Protein AF-A0A1H1EYT7-F1 (afdb_monomer_lite)

Sequence (131 aa):
MCEHLDSWAKIVPAGQSSTVKLIRGGMWMVNHYKTCEHSDGDKAAGVFCEWLMENTSTEFMESNINRSITCLQGQRIAGPSGNTGIESWSGKATFYSPQLATADVQIDLEYSLDNSKESGEDFLQFTVRAL

Structure (mmCIF, N/CA/C/O backbone):
data_AF-A0A1H1EYT7-F1
#
_entry.id   AF-A0A1H1EYT7-F1
#
loop_
_atom_site.group_PDB
_atom_site.id
_atom_site.type_symbol
_atom_site.label_atom_id
_atom_sit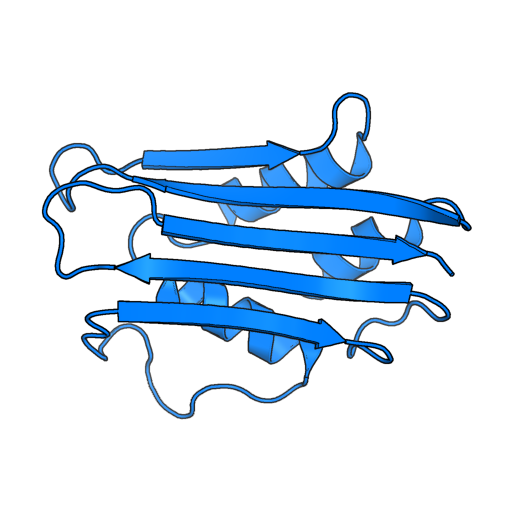e.label_alt_id
_atom_site.label_comp_id
_atom_site.label_asym_id
_atom_site.label_entity_id
_atom_site.label_seq_id
_atom_site.pdbx_PDB_ins_code
_atom_site.Cartn_x
_atom_site.Cartn_y
_atom_site.Cartn_z
_atom_site.occupancy
_atom_site.B_iso_or_equiv
_atom_site.auth_seq_id
_atom_site.auth_comp_id
_atom_site.auth_asym_id
_atom_site.auth_atom_id
_atom_site.pdbx_PDB_model_num
ATOM 1 N N . MET A 1 1 ? 0.608 -10.181 3.109 1.00 89.38 1 MET A N 1
ATOM 2 C CA . MET A 1 1 ? -0.157 -8.946 2.836 1.00 89.38 1 MET A CA 1
ATOM 3 C C . MET A 1 1 ? -1.372 -8.916 3.740 1.00 89.38 1 MET A C 1
ATOM 5 O O . MET A 1 1 ? -1.318 -8.186 4.710 1.00 89.38 1 MET A O 1
ATOM 9 N N . CYS A 1 2 ? -2.392 -9.753 3.515 1.00 89.81 2 CYS A N 1
ATOM 10 C CA . CYS A 1 2 ? -3.629 -9.691 4.306 1.00 89.81 2 CYS A CA 1
ATOM 11 C C . CYS A 1 2 ? -3.466 -9.885 5.790 1.00 89.81 2 CYS A C 1
ATOM 13 O O . CYS A 1 2 ? -3.953 -9.061 6.539 1.00 89.81 2 CYS A O 1
ATOM 15 N N . GLU A 1 3 ? -2.748 -10.916 6.211 1.00 90.50 3 GLU A N 1
ATOM 16 C CA . GLU A 1 3 ? -2.536 -11.162 7.634 1.00 90.50 3 GLU A CA 1
ATOM 17 C C . GLU A 1 3 ? -1.855 -9.978 8.338 1.00 90.50 3 GLU A C 1
ATOM 19 O O . GLU A 1 3 ? -2.250 -9.596 9.434 1.00 90.50 3 GLU A O 1
ATOM 24 N N . HIS A 1 4 ? -0.879 -9.342 7.685 1.00 94.00 4 HIS A N 1
ATOM 25 C CA . HIS A 1 4 ? -0.158 -8.205 8.257 1.00 94.00 4 HIS A CA 1
ATOM 26 C C . HIS A 1 4 ? -0.964 -6.904 8.198 1.00 94.00 4 HIS A C 1
ATOM 28 O O . HIS A 1 4 ? -0.931 -6.133 9.152 1.00 94.00 4 HIS A O 1
ATOM 34 N N . LEU A 1 5 ? -1.731 -6.691 7.125 1.00 93.19 5 LEU A N 1
ATOM 35 C CA . LEU A 1 5 ? -2.674 -5.579 7.023 1.00 93.19 5 LEU A CA 1
ATOM 36 C C . LEU A 1 5 ? -3.799 -5.715 8.060 1.00 93.19 5 LEU A C 1
ATOM 38 O O . LEU A 1 5 ? -4.129 -4.740 8.720 1.00 93.19 5 LEU A O 1
ATOM 42 N N . ASP A 1 6 ? -4.333 -6.925 8.254 1.00 90.94 6 ASP A N 1
ATOM 43 C CA . ASP A 1 6 ? -5.314 -7.252 9.296 1.00 90.94 6 ASP A CA 1
ATOM 44 C C . ASP A 1 6 ? -4.721 -7.021 10.689 1.00 90.94 6 ASP A C 1
ATOM 46 O O . ASP A 1 6 ? -5.326 -6.353 11.519 1.00 90.94 6 ASP A O 1
ATOM 50 N N . SER A 1 7 ? -3.505 -7.514 10.939 1.00 91.44 7 SER A N 1
ATOM 51 C CA . SER A 1 7 ? -2.828 -7.353 12.231 1.00 91.44 7 SER A CA 1
ATOM 52 C C . SER A 1 7 ? -2.588 -5.886 12.580 1.00 91.44 7 SER A C 1
ATOM 54 O O . SER A 1 7 ? -2.831 -5.491 13.715 1.00 91.44 7 SER A O 1
ATOM 56 N N . TRP A 1 8 ? -2.154 -5.069 11.616 1.00 93.00 8 TRP A N 1
ATOM 57 C CA . TRP A 1 8 ? -2.019 -3.626 11.810 1.00 93.00 8 TRP A CA 1
ATOM 58 C C . TRP A 1 8 ? -3.382 -2.957 12.017 1.00 93.00 8 TRP A C 1
ATOM 60 O O . TRP A 1 8 ? -3.541 -2.203 12.976 1.00 93.00 8 TRP A O 1
ATOM 70 N N . ALA A 1 9 ? -4.383 -3.286 11.194 1.00 91.44 9 ALA A N 1
ATOM 71 C CA . ALA A 1 9 ? -5.707 -2.677 11.273 1.00 91.44 9 ALA A CA 1
ATOM 72 C C . ALA A 1 9 ? -6.400 -2.904 12.629 1.00 91.44 9 ALA A C 1
ATOM 74 O O . ALA A 1 9 ? -7.029 -1.983 13.140 1.00 91.44 9 ALA A O 1
ATOM 75 N N . LYS A 1 10 ? -6.219 -4.078 13.255 1.00 89.38 10 LYS A N 1
ATOM 76 C CA . LYS A 1 10 ? -6.760 -4.398 14.597 1.00 89.38 10 LYS A CA 1
ATOM 77 C C . LYS A 1 10 ? -6.218 -3.530 15.722 1.00 89.38 10 LYS A C 1
ATOM 79 O O . LYS A 1 10 ? -6.829 -3.464 16.785 1.00 89.38 10 LYS A O 1
ATOM 84 N N . ILE A 1 11 ? -5.035 -2.956 15.533 1.00 90.56 11 ILE A N 1
ATOM 85 C CA . ILE A 1 11 ? -4.323 -2.223 16.582 1.00 90.56 11 ILE A CA 1
ATOM 86 C C . ILE A 1 11 ? -4.631 -0.721 16.496 1.00 90.56 11 ILE A C 1
ATOM 88 O O . ILE A 1 11 ? -4.412 0.000 17.470 1.00 90.56 11 ILE A O 1
ATOM 92 N N . VAL A 1 12 ? -5.179 -0.246 15.370 1.00 89.81 12 VAL A N 1
ATOM 93 C CA . VAL A 1 12 ? -5.591 1.154 15.209 1.00 89.81 12 VAL A CA 1
ATOM 94 C C . VAL A 1 12 ? -6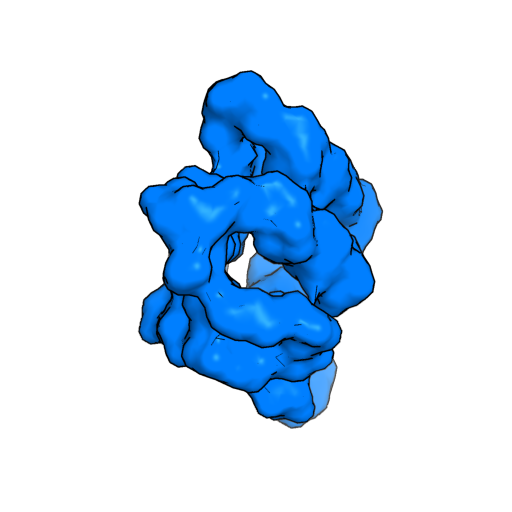.739 1.463 16.183 1.00 89.81 12 VAL A C 1
ATOM 96 O O . VAL A 1 12 ? -7.779 0.806 16.117 1.00 89.81 12 VAL A O 1
ATOM 99 N N . PRO A 1 13 ? -6.588 2.442 17.097 1.00 89.25 13 PRO A N 1
ATOM 100 C CA . PRO A 1 13 ? -7.633 2.764 18.065 1.00 89.25 13 PRO A CA 1
ATOM 101 C C . PRO A 1 13 ? -8.904 3.299 17.398 1.00 89.25 13 PRO A C 1
ATOM 103 O O . PRO A 1 13 ? -8.821 4.070 16.442 1.00 89.25 13 PRO A O 1
ATOM 106 N N . ALA A 1 14 ? -10.071 2.959 17.952 1.00 89.25 14 ALA A N 1
ATOM 107 C CA . ALA A 1 14 ? -11.365 3.460 17.483 1.00 89.25 14 ALA A CA 1
ATOM 108 C C . ALA A 1 14 ? -11.389 4.997 17.385 1.00 89.25 14 ALA A C 1
ATOM 110 O O . ALA A 1 14 ? -10.887 5.702 18.267 1.00 89.25 14 ALA A O 1
ATOM 111 N N . GLY A 1 15 ? -11.956 5.515 16.295 1.00 89.12 15 GLY A N 1
ATOM 112 C CA . GLY A 1 15 ? -11.984 6.942 15.978 1.00 89.12 15 GLY A CA 1
ATOM 113 C C . GLY A 1 15 ? -10.648 7.527 15.503 1.00 89.12 15 GLY A C 1
ATOM 114 O O . GLY A 1 15 ? -10.580 8.729 15.243 1.00 89.12 15 GLY A O 1
ATOM 115 N N . GLN A 1 16 ? -9.588 6.719 15.381 1.00 91.69 16 GLN A N 1
ATOM 116 C CA . GLN A 1 16 ? -8.305 7.137 14.816 1.00 91.69 16 GLN A CA 1
ATOM 117 C C . GLN A 1 16 ? -8.087 6.569 13.414 1.00 91.69 16 GLN A C 1
ATOM 119 O O . GLN A 1 16 ? -8.744 5.628 12.960 1.00 91.69 16 GLN A O 1
ATOM 124 N N . SER A 1 17 ? -7.120 7.166 12.723 1.00 93.50 17 SER A N 1
ATOM 125 C CA . SER A 1 17 ? -6.633 6.684 11.441 1.00 93.50 17 SER A CA 1
ATOM 126 C C . SER A 1 17 ? -5.126 6.518 11.468 1.00 93.50 17 SER A C 1
ATOM 128 O O . SER A 1 17 ? -4.431 7.352 12.047 1.00 93.50 17 SER A O 1
ATOM 130 N N . SER A 1 18 ? -4.635 5.506 10.765 1.00 95.56 18 SER A N 1
ATOM 131 C CA . SER A 1 18 ? -3.209 5.276 10.560 1.00 95.56 18 SER A CA 1
ATOM 132 C C . SER A 1 18 ? -2.919 5.081 9.079 1.00 95.56 18 SER A C 1
ATOM 134 O O . SER A 1 18 ? -3.734 4.507 8.353 1.00 95.56 18 SER A O 1
ATOM 136 N N . THR A 1 19 ? -1.778 5.590 8.615 1.00 97.50 19 THR A N 1
ATOM 137 C CA . THR A 1 19 ? -1.379 5.520 7.206 1.00 97.50 19 THR A CA 1
ATOM 138 C C . THR A 1 19 ? -0.006 4.886 7.055 1.00 97.50 19 THR A C 1
ATOM 140 O O . THR A 1 19 ? 0.920 5.212 7.796 1.00 97.50 19 THR A O 1
ATOM 143 N N . VAL A 1 20 ? 0.111 4.017 6.051 1.00 98.25 20 VAL A N 1
ATOM 144 C CA . VAL A 1 20 ? 1.360 3.419 5.576 1.00 98.25 20 VAL A CA 1
ATOM 145 C C . VAL A 1 20 ? 1.460 3.643 4.073 1.00 98.25 20 VAL A C 1
ATOM 147 O O . VAL A 1 20 ? 0.519 3.341 3.338 1.00 98.25 20 VAL A O 1
ATOM 150 N N . LYS A 1 21 ? 2.598 4.160 3.609 1.00 98.44 21 LYS A N 1
ATOM 151 C CA . LYS A 1 21 ? 2.867 4.463 2.204 1.00 98.44 21 LYS A CA 1
ATOM 152 C C . LYS A 1 21 ? 4.169 3.806 1.766 1.00 98.44 21 LYS A C 1
ATOM 154 O O . LYS A 1 21 ? 5.251 4.190 2.195 1.00 98.44 21 LYS A O 1
ATOM 159 N N . LEU A 1 22 ? 4.053 2.825 0.880 1.00 98.31 22 LEU A N 1
ATOM 160 C CA . LEU A 1 22 ? 5.182 2.226 0.184 1.00 98.31 22 LEU A CA 1
ATOM 161 C C . LEU A 1 22 ? 5.498 3.072 -1.046 1.00 98.31 22 LEU A C 1
ATOM 163 O O . LEU A 1 22 ? 4.625 3.284 -1.888 1.00 98.31 22 LEU A O 1
ATOM 167 N N . ILE A 1 23 ? 6.739 3.521 -1.156 1.00 97.31 23 ILE A N 1
ATOM 168 C CA . ILE A 1 23 ? 7.226 4.344 -2.259 1.00 97.31 23 ILE A CA 1
ATOM 169 C C . ILE A 1 23 ? 8.323 3.569 -2.973 1.00 97.31 23 ILE A C 1
ATOM 171 O O . ILE A 1 23 ? 9.155 2.913 -2.343 1.00 97.31 23 ILE A O 1
ATOM 175 N N . ARG A 1 24 ? 8.339 3.650 -4.299 1.00 92.88 24 ARG A N 1
ATOM 176 C CA . ARG A 1 24 ? 9.512 3.288 -5.094 1.00 92.88 24 ARG A CA 1
ATOM 177 C C . ARG A 1 24 ? 9.866 4.434 -6.018 1.00 92.88 24 ARG A C 1
ATOM 179 O O . ARG A 1 24 ? 8.998 5.188 -6.448 1.00 92.88 24 ARG A O 1
ATOM 186 N N . GLY A 1 25 ? 11.132 4.498 -6.377 1.00 91.31 25 GLY A N 1
ATOM 187 C CA . GLY A 1 25 ? 11.615 5.434 -7.373 1.00 91.31 25 GLY A CA 1
ATOM 188 C C . GLY A 1 25 ? 12.959 4.991 -7.915 1.00 91.31 25 GLY A C 1
ATOM 189 O O . GLY A 1 25 ? 13.442 3.894 -7.619 1.00 91.31 25 GLY A O 1
ATOM 190 N N . GLY A 1 26 ? 13.564 5.867 -8.709 1.00 86.06 26 GLY A N 1
ATOM 191 C CA . GLY A 1 26 ? 14.791 5.566 -9.435 1.00 86.06 26 GLY A CA 1
ATOM 192 C C . GLY A 1 26 ? 14.546 4.712 -10.679 1.00 86.06 26 GLY A C 1
ATOM 193 O O . GLY A 1 26 ? 13.461 4.183 -10.913 1.00 86.06 26 GLY A O 1
ATOM 194 N N . MET A 1 27 ? 15.582 4.593 -11.500 1.00 81.44 27 MET A N 1
ATOM 195 C CA . MET A 1 27 ? 15.517 3.893 -12.773 1.00 81.44 27 MET A CA 1
ATOM 196 C C . MET A 1 27 ? 15.846 2.410 -12.590 1.00 81.44 27 MET A C 1
ATOM 198 O O . MET A 1 27 ? 16.798 2.038 -11.886 1.00 81.44 27 MET A O 1
ATOM 202 N N . TRP A 1 28 ? 15.052 1.556 -13.240 1.00 74.62 28 TRP A N 1
ATOM 203 C CA . TRP A 1 28 ? 15.244 0.109 -13.228 1.00 74.62 28 TRP A CA 1
ATOM 204 C C . TRP A 1 28 ? 16.679 -0.261 -13.640 1.00 74.62 28 TRP A C 1
ATOM 206 O O . TRP A 1 28 ? 17.248 0.347 -14.542 1.00 74.62 28 TRP A O 1
ATOM 216 N N . MET A 1 29 ? 17.289 -1.221 -12.935 1.00 80.00 29 MET A N 1
ATOM 217 C CA . MET A 1 29 ? 18.696 -1.646 -13.089 1.00 80.00 29 MET A CA 1
ATOM 218 C C . MET A 1 29 ? 19.792 -0.581 -12.851 1.00 80.00 29 MET A C 1
ATOM 220 O O . MET A 1 29 ? 20.970 -0.919 -12.957 1.00 80.00 29 MET A O 1
ATOM 224 N N . VAL A 1 30 ? 19.456 0.664 -12.485 1.00 85.31 30 VAL A N 1
ATOM 225 C CA . VAL A 1 30 ? 20.451 1.732 -12.249 1.00 85.31 30 VAL A CA 1
ATOM 226 C C . VAL A 1 30 ? 20.501 2.170 -10.793 1.00 85.31 30 VAL A C 1
ATOM 228 O O . VAL A 1 30 ? 21.535 2.044 -10.143 1.00 85.31 30 VAL A O 1
ATOM 231 N N . ASN A 1 31 ? 19.396 2.693 -10.273 1.00 87.00 31 ASN A N 1
ATOM 232 C CA . ASN A 1 31 ? 19.329 3.265 -8.927 1.00 87.00 31 ASN A CA 1
ATOM 233 C C . ASN A 1 31 ? 17.929 3.126 -8.322 1.00 87.00 31 ASN A C 1
ATOM 235 O O . ASN A 1 31 ? 17.472 4.004 -7.591 1.00 87.00 31 ASN A O 1
ATOM 239 N N . HIS A 1 32 ? 17.239 2.034 -8.657 1.00 88.44 32 HIS A N 1
ATOM 240 C CA . HIS A 1 32 ? 15.922 1.762 -8.106 1.00 88.44 32 HIS A CA 1
ATOM 241 C C . HIS A 1 32 ? 15.991 1.636 -6.579 1.00 88.44 32 HIS A C 1
ATOM 243 O O . HIS A 1 32 ? 16.889 0.996 -6.028 1.00 88.44 32 HIS A O 1
ATOM 249 N N . TYR A 1 33 ? 15.022 2.231 -5.896 1.00 92.88 33 TYR A N 1
ATOM 250 C CA . TYR A 1 33 ? 14.892 2.164 -4.449 1.00 92.88 33 TYR A CA 1
ATOM 251 C C . TYR A 1 33 ? 13.452 1.882 -4.048 1.00 92.88 33 TYR A C 1
ATOM 253 O O . TYR A 1 33 ? 12.510 2.056 -4.822 1.00 92.88 33 TYR A O 1
ATOM 261 N N . LYS A 1 34 ? 13.305 1.454 -2.798 1.00 95.31 34 LYS A N 1
ATOM 262 C CA . LYS A 1 34 ? 12.030 1.321 -2.112 1.00 95.31 34 LYS A CA 1
ATOM 263 C C . LYS A 1 34 ? 12.173 1.937 -0.735 1.00 95.31 34 LYS A C 1
ATOM 265 O O . LYS A 1 34 ? 13.189 1.719 -0.076 1.00 95.31 34 LYS A O 1
ATOM 270 N N . THR A 1 35 ? 11.172 2.679 -0.309 1.00 97.31 35 THR A N 1
ATOM 271 C CA . THR A 1 35 ? 11.060 3.214 1.045 1.00 97.31 35 THR A CA 1
ATOM 272 C C . THR A 1 35 ? 9.640 3.000 1.536 1.00 97.31 35 THR A C 1
ATOM 274 O O . THR A 1 35 ? 8.720 2.744 0.757 1.00 97.31 35 THR A O 1
ATOM 277 N N . CYS A 1 36 ? 9.462 3.059 2.848 1.00 97.94 36 CYS A N 1
ATOM 278 C CA . CYS A 1 36 ? 8.151 2.956 3.450 1.00 97.94 36 CYS A CA 1
ATOM 279 C C . CYS A 1 36 ? 8.009 4.031 4.520 1.00 97.94 36 CYS A C 1
ATOM 281 O O . CYS A 1 36 ? 8.851 4.141 5.409 1.00 97.94 36 CYS A O 1
ATOM 283 N N . GLU A 1 37 ? 6.958 4.829 4.393 1.00 97.81 37 GLU A N 1
ATOM 284 C CA . GLU A 1 3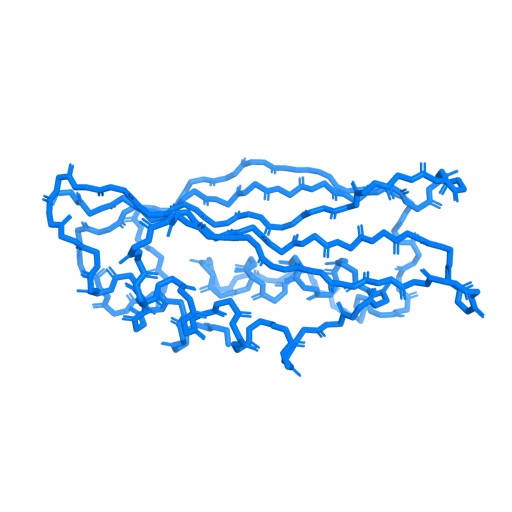7 ? 6.602 5.897 5.316 1.00 97.81 37 GLU A CA 1
ATOM 285 C C . GLU A 1 37 ? 5.373 5.479 6.117 1.00 97.81 37 GLU A C 1
ATOM 287 O O . GLU A 1 37 ? 4.453 4.846 5.593 1.00 97.81 37 GLU A O 1
ATOM 292 N N . HIS A 1 38 ? 5.334 5.859 7.388 1.00 96.50 38 HIS A N 1
ATOM 293 C CA . HIS A 1 38 ? 4.177 5.646 8.243 1.00 96.50 38 HIS A CA 1
ATOM 294 C C . HIS A 1 38 ? 4.003 6.809 9.217 1.00 96.50 38 HIS A C 1
ATOM 296 O O . HIS A 1 38 ? 4.906 7.622 9.396 1.00 96.50 38 HIS A O 1
ATOM 302 N N . SER A 1 39 ? 2.834 6.898 9.850 1.00 86.06 39 SER A N 1
ATOM 303 C CA . SER A 1 39 ? 2.577 7.911 10.877 1.00 86.06 39 SER A CA 1
ATOM 304 C C . SER A 1 39 ? 3.577 7.804 12.041 1.00 86.06 39 SER A C 1
ATOM 306 O O . SER A 1 39 ? 3.803 6.713 12.576 1.00 86.06 39 SER A O 1
ATOM 308 N N . ASP A 1 40 ? 4.162 8.936 12.443 1.00 83.50 40 ASP A N 1
ATOM 309 C CA . ASP A 1 40 ? 5.128 9.001 13.545 1.00 83.50 40 ASP A CA 1
ATOM 310 C C . ASP A 1 40 ? 4.528 8.480 14.857 1.00 83.50 40 ASP A C 1
ATOM 312 O O . ASP A 1 40 ? 3.399 8.800 15.228 1.00 83.50 40 ASP A O 1
ATOM 316 N N . GLY A 1 41 ? 5.302 7.672 15.584 1.00 83.31 41 GLY A N 1
ATOM 317 C CA . GLY A 1 41 ? 4.875 7.072 16.851 1.00 83.31 41 GLY A CA 1
ATOM 318 C C . GLY A 1 41 ? 3.944 5.861 16.715 1.00 83.31 41 GLY A C 1
ATOM 319 O O . GLY A 1 41 ? 3.731 5.163 17.710 1.00 83.31 41 GLY A O 1
ATOM 320 N N . ASP A 1 42 ? 3.453 5.546 15.511 1.00 90.56 42 ASP A N 1
ATOM 321 C CA . ASP A 1 42 ? 2.676 4.333 15.255 1.00 90.56 42 ASP A CA 1
ATOM 322 C C . ASP A 1 42 ? 3.599 3.127 15.021 1.00 90.56 42 ASP A C 1
ATOM 324 O O . ASP A 1 42 ? 4.044 2.828 13.910 1.00 90.56 42 ASP A O 1
ATOM 328 N N . LYS A 1 43 ? 3.887 2.409 16.110 1.00 92.75 43 LYS A N 1
ATOM 329 C CA . LYS A 1 43 ? 4.724 1.201 16.078 1.00 92.75 43 LYS A CA 1
ATOM 330 C C . LYS A 1 43 ? 4.117 0.078 15.235 1.00 92.75 43 LYS A C 1
ATOM 332 O O . LYS A 1 43 ? 4.867 -0.692 14.646 1.00 92.75 43 LYS A O 1
ATOM 337 N N . ALA A 1 44 ? 2.789 -0.042 15.191 1.00 92.62 44 ALA A N 1
ATOM 338 C CA . ALA A 1 44 ? 2.131 -1.104 14.434 1.00 92.62 44 ALA A CA 1
ATOM 339 C C . ALA A 1 44 ? 2.229 -0.834 12.926 1.00 92.62 44 ALA A C 1
ATOM 341 O O . ALA A 1 44 ? 2.525 -1.748 12.154 1.00 92.62 44 ALA A O 1
ATOM 342 N N . ALA A 1 45 ? 2.073 0.431 12.526 1.00 95.50 45 ALA A N 1
ATOM 343 C CA . ALA A 1 45 ? 2.329 0.870 11.160 1.00 95.50 45 ALA A CA 1
ATOM 344 C C . ALA A 1 45 ? 3.801 0.661 10.766 1.00 95.50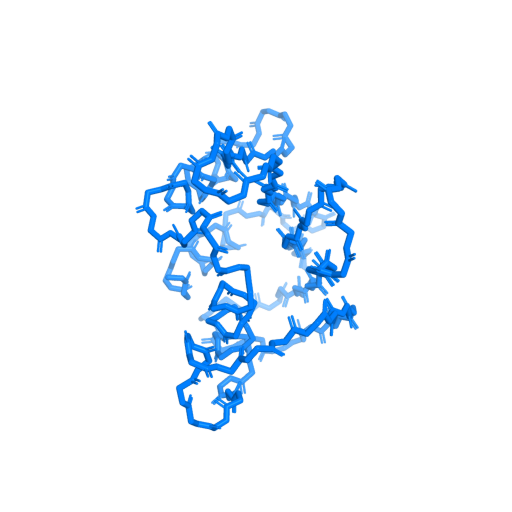 45 ALA A C 1
ATOM 346 O O . ALA A 1 45 ? 4.069 0.192 9.663 1.00 95.50 45 ALA A O 1
ATOM 347 N N . GLY A 1 46 ? 4.741 0.908 11.688 1.00 96.69 46 GLY A N 1
ATOM 348 C CA . GLY A 1 46 ? 6.165 0.605 11.505 1.00 96.69 46 GLY A CA 1
ATOM 349 C C . GLY A 1 46 ? 6.437 -0.869 11.192 1.00 96.69 46 GLY A C 1
ATOM 350 O O . GLY A 1 46 ? 7.077 -1.172 10.188 1.00 96.69 46 GLY A O 1
ATOM 351 N N . VAL A 1 47 ? 5.861 -1.794 11.969 1.00 96.44 47 VAL A N 1
ATOM 352 C CA . VAL A 1 47 ? 5.978 -3.246 11.716 1.00 96.44 47 VAL A CA 1
ATOM 353 C C . VAL A 1 47 ? 5.393 -3.631 10.353 1.00 96.44 47 VAL A C 1
ATOM 355 O O . VAL A 1 47 ? 5.975 -4.441 9.629 1.00 96.44 47 VAL A O 1
ATOM 358 N N . PHE A 1 48 ? 4.250 -3.053 9.967 1.00 96.75 48 PHE A N 1
ATOM 359 C CA . PHE A 1 48 ? 3.690 -3.302 8.637 1.00 96.75 48 PHE A CA 1
ATOM 360 C C . PHE A 1 48 ? 4.585 -2.734 7.527 1.00 96.75 48 PHE A C 1
ATOM 362 O O . PHE A 1 48 ? 4.773 -3.394 6.504 1.00 96.75 48 PHE A O 1
ATOM 369 N N . CYS A 1 49 ? 5.187 -1.562 7.740 1.00 97.56 49 CYS A N 1
ATOM 370 C CA . CYS A 1 49 ? 6.148 -0.968 6.816 1.00 97.56 49 CYS A CA 1
ATOM 371 C C . CYS A 1 49 ? 7.384 -1.850 6.615 1.00 97.56 49 CYS A C 1
ATOM 373 O O . CYS A 1 49 ? 7.764 -2.115 5.475 1.00 97.56 49 CYS A O 1
ATOM 375 N N . GLU A 1 50 ? 7.989 -2.341 7.698 1.00 97.56 50 GLU A N 1
ATOM 376 C CA . GLU A 1 50 ? 9.124 -3.273 7.647 1.00 97.56 50 GLU A CA 1
ATOM 377 C C . GLU A 1 50 ? 8.755 -4.538 6.864 1.00 97.56 50 GLU A C 1
ATOM 379 O O . GLU A 1 50 ? 9.464 -4.937 5.936 1.00 97.56 50 GLU A O 1
ATOM 384 N N . TRP A 1 51 ? 7.577 -5.109 7.138 1.00 97.75 51 TRP A N 1
ATOM 385 C CA . TRP A 1 51 ? 7.091 -6.265 6.391 1.00 97.75 51 TRP A CA 1
ATOM 386 C C . TRP A 1 51 ? 6.932 -5.964 4.895 1.00 97.75 51 TRP A C 1
ATOM 388 O O . TRP A 1 51 ? 7.347 -6.771 4.056 1.00 97.75 51 TRP A O 1
ATOM 398 N N . LEU A 1 52 ? 6.351 -4.810 4.538 1.00 97.81 52 LEU A N 1
ATOM 399 C CA . LEU A 1 52 ? 6.228 -4.384 3.143 1.00 97.81 52 LEU A CA 1
ATOM 400 C C . LEU A 1 52 ? 7.608 -4.262 2.497 1.00 97.81 52 LEU A C 1
ATOM 402 O O . LEU A 1 52 ? 7.794 -4.749 1.382 1.00 97.81 52 LEU A O 1
ATOM 406 N N . MET A 1 53 ? 8.582 -3.671 3.185 1.00 97.75 53 MET A N 1
ATOM 407 C CA . MET A 1 53 ? 9.945 -3.521 2.681 1.00 97.75 53 MET A CA 1
ATOM 408 C C . MET A 1 53 ? 10.592 -4.865 2.330 1.00 97.75 53 MET A C 1
ATOM 410 O O . MET A 1 53 ? 11.234 -4.969 1.285 1.00 97.75 53 MET A O 1
ATOM 414 N N . GLU A 1 54 ? 10.342 -5.915 3.105 1.00 97.00 54 GLU A N 1
ATOM 415 C CA . GLU A 1 54 ? 10.915 -7.246 2.865 1.00 97.00 54 GLU A CA 1
ATOM 416 C C . GLU A 1 54 ? 10.121 -8.103 1.863 1.00 97.00 54 GLU A C 1
ATOM 418 O O . GLU A 1 54 ? 10.696 -8.939 1.168 1.00 97.00 54 GLU A O 1
ATOM 423 N N . ASN A 1 55 ? 8.800 -7.908 1.756 1.00 97.00 55 ASN A N 1
ATOM 424 C CA . ASN A 1 55 ? 7.902 -8.871 1.091 1.00 97.00 55 ASN A CA 1
ATOM 425 C C . ASN A 1 55 ? 7.210 -8.346 -0.180 1.00 97.00 55 ASN A C 1
ATOM 427 O O . ASN A 1 55 ? 6.375 -9.040 -0.781 1.00 97.00 55 ASN A O 1
ATOM 431 N N . THR A 1 56 ? 7.533 -7.124 -0.598 1.00 95.19 56 THR A N 1
ATOM 432 C CA . THR A 1 56 ? 7.023 -6.501 -1.830 1.00 95.19 56 THR A CA 1
ATOM 433 C C . THR A 1 56 ? 8.122 -6.328 -2.869 1.00 95.19 56 THR A C 1
ATOM 435 O O . THR A 1 56 ? 9.308 -6.271 -2.542 1.00 95.19 56 THR A O 1
ATOM 438 N N . SER A 1 57 ? 7.741 -6.226 -4.140 1.00 90.69 57 SER A N 1
ATOM 439 C CA . SER A 1 57 ? 8.708 -5.955 -5.199 1.00 90.69 57 SER A CA 1
ATOM 440 C C . SER A 1 57 ? 9.170 -4.501 -5.140 1.00 90.69 57 SER A C 1
ATOM 442 O O . SER A 1 57 ? 8.349 -3.596 -4.999 1.00 90.69 57 SER A O 1
ATOM 444 N N . THR A 1 58 ? 10.473 -4.273 -5.279 1.00 90.44 58 THR A N 1
ATOM 445 C CA . THR A 1 58 ? 11.025 -2.932 -5.542 1.00 90.44 58 THR A CA 1
ATOM 446 C C . THR A 1 58 ? 10.881 -2.532 -7.014 1.00 90.44 58 THR A C 1
ATOM 448 O O . THR A 1 58 ? 10.872 -1.353 -7.359 1.00 90.44 58 THR A O 1
ATOM 451 N N . GLU A 1 59 ? 10.746 -3.520 -7.891 1.00 85.12 59 GLU A N 1
ATOM 452 C CA . GLU A 1 59 ? 10.740 -3.360 -9.342 1.00 85.12 59 GLU A CA 1
ATOM 453 C C . GLU A 1 59 ? 9.331 -3.232 -9.927 1.00 85.12 59 GLU A C 1
ATOM 455 O O . GLU A 1 59 ? 9.117 -2.488 -10.874 1.00 85.12 59 GLU A O 1
ATOM 460 N N . PHE A 1 60 ? 8.366 -3.939 -9.342 1.00 87.81 60 PHE A N 1
ATOM 461 C CA . PHE A 1 60 ? 7.063 -4.192 -9.955 1.00 87.81 60 PHE A CA 1
ATOM 462 C C . PHE A 1 60 ? 5.938 -3.700 -9.043 1.00 87.81 60 PHE A C 1
ATOM 464 O O . PHE A 1 60 ? 5.360 -4.477 -8.270 1.00 87.81 60 PHE A O 1
ATOM 471 N N . MET A 1 61 ? 5.632 -2.399 -9.098 1.00 91.31 61 MET A N 1
ATOM 472 C CA . MET A 1 61 ? 4.569 -1.811 -8.271 1.00 91.31 61 MET A CA 1
ATOM 473 C C . MET A 1 61 ? 3.196 -2.379 -8.624 1.00 91.31 61 MET A C 1
ATOM 475 O O . MET A 1 61 ? 2.395 -2.634 -7.732 1.00 91.31 61 MET A O 1
ATOM 479 N N . GLU A 1 62 ? 2.932 -2.681 -9.891 1.00 90.62 62 GLU A N 1
ATOM 480 C CA . GLU A 1 62 ? 1.695 -3.322 -10.328 1.00 90.62 62 GLU A CA 1
ATOM 481 C C . GLU A 1 62 ? 1.466 -4.678 -9.655 1.00 90.62 62 GLU A C 1
ATOM 483 O O . GLU A 1 62 ? 0.331 -5.031 -9.327 1.00 90.62 62 GLU A O 1
ATOM 488 N N . SER A 1 63 ? 2.536 -5.421 -9.359 1.00 90.25 63 SER A N 1
ATOM 489 C CA . SER A 1 63 ? 2.437 -6.669 -8.599 1.00 90.25 63 SER A CA 1
ATOM 490 C C . SER A 1 63 ? 2.092 -6.415 -7.128 1.00 90.25 63 SER A C 1
ATOM 492 O O . SER A 1 63 ? 1.318 -7.175 -6.537 1.00 90.25 63 SER A O 1
ATOM 494 N N . ASN A 1 64 ? 2.607 -5.330 -6.543 1.00 93.00 64 ASN A N 1
ATOM 495 C CA . ASN A 1 64 ? 2.249 -4.906 -5.189 1.00 93.00 64 ASN A CA 1
ATOM 496 C C . ASN A 1 64 ? 0.785 -4.449 -5.132 1.00 93.00 64 ASN A C 1
ATOM 498 O O . ASN A 1 64 ? 0.037 -4.938 -4.288 1.00 93.00 64 ASN A O 1
ATOM 502 N N . ILE A 1 65 ? 0.353 -3.594 -6.065 1.00 93.25 65 ILE A N 1
ATOM 503 C CA . ILE A 1 65 ? -1.030 -3.112 -6.186 1.00 93.25 65 ILE A CA 1
ATOM 504 C C . ILE A 1 65 ? -1.986 -4.298 -6.356 1.00 93.25 65 ILE A C 1
ATOM 506 O O . ILE A 1 65 ? -2.947 -4.424 -5.597 1.00 93.25 65 ILE A O 1
ATOM 510 N N . ASN A 1 66 ? -1.708 -5.219 -7.286 1.00 91.12 66 ASN A N 1
ATOM 511 C CA . ASN A 1 66 ? -2.577 -6.373 -7.531 1.00 91.12 66 ASN A CA 1
ATOM 512 C C . ASN A 1 66 ? -2.705 -7.264 -6.282 1.00 91.12 66 ASN A C 1
ATOM 514 O O . ASN A 1 66 ? -3.808 -7.693 -5.942 1.00 91.12 66 ASN A O 1
ATOM 518 N N . ARG A 1 67 ? -1.610 -7.500 -5.542 1.00 91.19 67 ARG A N 1
ATOM 519 C CA . ARG A 1 67 ? -1.640 -8.230 -4.258 1.00 91.19 67 ARG A CA 1
ATOM 520 C C . ARG A 1 67 ? -2.483 -7.515 -3.199 1.00 91.19 67 ARG A C 1
ATOM 522 O O . ARG A 1 67 ? -3.235 -8.181 -2.489 1.00 91.19 67 ARG A O 1
ATOM 529 N N . SER A 1 68 ? -2.378 -6.193 -3.097 1.00 93.00 68 SER A N 1
ATOM 530 C CA . SER A 1 68 ? -3.145 -5.369 -2.148 1.00 93.00 68 SER A CA 1
ATOM 531 C C . SER A 1 68 ? -4.636 -5.377 -2.459 1.00 93.00 68 SER A C 1
ATOM 533 O O . SER A 1 68 ? -5.460 -5.594 -1.577 1.00 93.00 68 SER A O 1
ATOM 535 N N . ILE A 1 69 ? -4.988 -5.225 -3.733 1.00 90.81 69 ILE A N 1
ATOM 536 C CA . ILE A 1 69 ? -6.371 -5.289 -4.200 1.00 90.81 69 ILE A CA 1
ATOM 537 C C . ILE A 1 69 ? -6.947 -6.695 -3.976 1.00 90.81 69 ILE A C 1
ATOM 539 O O . ILE A 1 69 ? -8.019 -6.831 -3.390 1.00 90.81 69 ILE A O 1
ATOM 543 N N . THR A 1 70 ? -6.206 -7.746 -4.348 1.00 89.50 70 THR A N 1
ATOM 544 C CA . THR A 1 70 ? -6.603 -9.145 -4.084 1.00 89.50 70 THR A CA 1
ATOM 545 C C . THR A 1 70 ? -6.921 -9.347 -2.613 1.00 89.50 70 THR A C 1
ATOM 547 O O . THR A 1 70 ? -7.884 -10.022 -2.267 1.00 89.50 70 THR A O 1
ATOM 550 N N . CYS A 1 71 ? -6.119 -8.733 -1.751 1.00 89.69 71 CYS A N 1
ATOM 551 C CA . CYS A 1 71 ? -6.308 -8.828 -0.327 1.00 89.69 71 CYS A CA 1
ATOM 552 C C . CYS A 1 71 ? -7.606 -8.181 0.167 1.00 89.69 71 CYS A C 1
ATOM 554 O O . CYS A 1 71 ? -8.316 -8.756 0.984 1.00 89.69 71 CYS A O 1
ATOM 556 N N . LEU A 1 72 ? -7.913 -6.984 -0.325 1.00 90.31 72 LEU A N 1
ATOM 557 C CA . LEU A 1 72 ? -9.008 -6.174 0.198 1.00 90.31 72 LEU A CA 1
ATOM 558 C C . LEU A 1 72 ? -10.380 -6.602 -0.336 1.00 90.31 72 LEU A C 1
ATOM 560 O O . LEU A 1 72 ? -11.348 -6.578 0.417 1.00 90.31 72 LEU A O 1
ATOM 564 N N . GLN A 1 73 ? -10.468 -7.040 -1.596 1.00 86.12 73 GLN A N 1
ATOM 565 C CA . GLN A 1 73 ? -11.739 -7.416 -2.241 1.00 86.12 73 GLN A CA 1
ATOM 566 C C . GLN A 1 73 ? -11.842 -8.892 -2.652 1.00 86.12 73 GLN A C 1
ATOM 568 O O . GLN A 1 73 ? -12.881 -9.317 -3.153 1.00 86.12 73 GLN A O 1
ATOM 573 N N . GLY A 1 74 ? -10.780 -9.690 -2.499 1.00 78.44 74 GLY A N 1
ATOM 574 C CA . GLY A 1 74 ? -10.750 -11.084 -2.969 1.00 78.44 74 GLY A CA 1
ATOM 575 C C . GLY A 1 74 ? -10.704 -11.238 -4.497 1.00 78.44 74 GLY A C 1
ATOM 576 O O . GLY A 1 74 ? -10.683 -12.358 -5.004 1.00 78.44 74 GLY A O 1
ATOM 577 N N . GLN A 1 75 ? -10.673 -10.130 -5.242 1.00 75.12 75 GLN A N 1
ATOM 578 C CA . GLN A 1 75 ? -10.582 -10.098 -6.701 1.00 75.12 75 GLN A CA 1
ATOM 579 C C . GLN A 1 75 ? -9.215 -9.576 -7.137 1.00 75.12 75 GLN A C 1
ATOM 581 O O . GLN A 1 75 ? -8.719 -8.585 -6.604 1.00 75.12 75 GLN A O 1
ATOM 586 N N . ARG A 1 76 ? -8.632 -10.229 -8.144 1.00 75.31 76 ARG A N 1
ATOM 587 C CA . ARG A 1 76 ? -7.328 -9.893 -8.725 1.00 75.31 76 ARG A CA 1
ATOM 588 C C . ARG A 1 76 ? -7.461 -9.627 -10.215 1.00 75.31 76 ARG A C 1
ATOM 590 O O . ARG A 1 76 ? -8.332 -10.219 -10.855 1.00 75.31 76 ARG A O 1
ATOM 597 N N . ILE A 1 77 ? -6.548 -8.843 -10.784 1.00 73.56 77 ILE A N 1
ATOM 598 C CA . ILE A 1 77 ? -6.335 -8.883 -12.234 1.00 73.56 77 ILE A CA 1
ATOM 599 C C . ILE A 1 77 ? -5.934 -10.322 -12.584 1.00 73.56 77 ILE A C 1
ATOM 601 O O . ILE A 1 77 ? -4.979 -10.866 -12.021 1.00 73.56 77 ILE A O 1
ATOM 605 N N . ALA A 1 78 ? -6.723 -10.967 -13.444 1.00 67.44 78 ALA A N 1
ATOM 606 C CA . ALA A 1 78 ? -6.498 -12.344 -13.855 1.00 67.44 78 ALA A CA 1
ATOM 607 C C . ALA A 1 78 ? -5.294 -12.432 -14.807 1.00 67.44 78 ALA A C 1
ATOM 609 O O . ALA A 1 78 ? -5.189 -11.654 -15.750 1.00 67.44 78 ALA A O 1
ATOM 610 N N . GLY A 1 79 ? -4.414 -13.408 -14.573 1.00 66.94 79 GLY A N 1
ATOM 611 C CA . GLY A 1 79 ? -3.191 -13.613 -15.357 1.00 66.94 79 GLY A CA 1
ATOM 612 C C . GLY A 1 79 ? -1.916 -13.090 -14.674 1.00 66.94 79 GLY A C 1
ATOM 613 O O . GLY A 1 79 ? -1.972 -12.573 -13.556 1.00 66.94 79 GLY A O 1
ATOM 614 N N . PRO A 1 80 ? -0.739 -13.293 -15.294 1.00 61.97 80 PRO A N 1
ATOM 615 C CA . PRO A 1 80 ? 0.542 -12.859 -14.741 1.00 61.97 80 PRO A CA 1
ATOM 616 C C . PRO A 1 80 ? 0.731 -11.341 -14.891 1.00 61.97 80 PRO A C 1
ATOM 618 O O . PRO A 1 80 ? 1.014 -10.845 -15.981 1.00 61.97 80 PRO A O 1
ATOM 621 N N . SER A 1 81 ? 0.643 -10.603 -13.780 1.00 65.31 81 SER A N 1
ATOM 622 C CA . SER A 1 81 ? 0.960 -9.165 -13.754 1.00 65.31 81 SER A CA 1
ATOM 623 C C . SER A 1 81 ? 2.431 -8.888 -14.076 1.00 65.31 81 SER A C 1
ATOM 625 O O . SER A 1 81 ? 2.711 -7.936 -14.786 1.00 65.31 81 SER A O 1
ATOM 627 N N . GLY A 1 82 ? 3.358 -9.762 -13.660 1.00 59.03 82 GLY A N 1
ATOM 628 C CA . GLY A 1 82 ? 4.804 -9.578 -13.874 1.00 59.03 82 GLY A CA 1
ATOM 629 C C . GLY A 1 82 ? 5.290 -9.680 -15.328 1.00 59.03 82 GLY A C 1
ATOM 630 O O . GLY A 1 82 ? 6.436 -9.357 -15.595 1.00 59.03 82 GLY A O 1
ATOM 631 N N . ASN A 1 83 ? 4.431 -10.104 -16.264 1.00 62.06 83 ASN A N 1
ATOM 632 C CA . ASN A 1 83 ? 4.711 -10.094 -17.710 1.00 62.06 83 ASN A CA 1
ATOM 633 C C . ASN A 1 83 ? 3.786 -9.135 -18.478 1.00 62.06 83 ASN A C 1
ATOM 635 O O . ASN A 1 83 ? 3.787 -9.123 -19.709 1.00 62.06 83 ASN A O 1
ATOM 639 N N . THR A 1 84 ? 2.955 -8.370 -17.769 1.00 67.75 84 THR A N 1
ATOM 640 C CA . THR A 1 84 ? 2.080 -7.368 -18.375 1.00 67.75 84 THR A CA 1
ATOM 641 C C . THR A 1 84 ? 2.776 -6.017 -18.267 1.00 67.75 84 THR A C 1
ATOM 643 O O . THR A 1 84 ? 2.961 -5.510 -17.167 1.00 67.75 84 THR A O 1
ATOM 646 N N . GLY A 1 85 ? 3.164 -5.431 -19.401 1.00 75.56 85 GLY A N 1
ATOM 647 C CA . GLY A 1 85 ? 3.778 -4.102 -19.451 1.00 75.56 85 GLY A CA 1
ATOM 648 C C . GLY A 1 85 ? 2.754 -3.000 -19.189 1.00 75.56 85 GLY A C 1
ATOM 649 O O . GLY A 1 85 ? 2.280 -2.367 -20.128 1.00 75.56 85 GLY A O 1
ATOM 650 N N . ILE A 1 86 ? 2.368 -2.808 -17.926 1.00 85.12 86 ILE A N 1
ATOM 651 C CA . ILE A 1 86 ? 1.475 -1.719 -17.521 1.00 85.12 86 ILE A CA 1
ATOM 652 C C . ILE A 1 86 ? 2.255 -0.406 -17.605 1.00 85.12 86 ILE A C 1
ATOM 654 O O . ILE A 1 86 ? 3.160 -0.167 -16.810 1.00 85.12 86 ILE A O 1
ATOM 658 N N . GLU A 1 87 ? 1.904 0.440 -18.572 1.00 88.00 87 GLU A N 1
ATOM 659 C CA . GLU A 1 87 ? 2.540 1.748 -18.762 1.00 88.00 87 GLU A CA 1
ATOM 660 C C . GLU A 1 87 ? 2.179 2.722 -17.633 1.00 88.00 87 GLU A C 1
ATOM 662 O O . GLU A 1 87 ? 3.054 3.380 -17.084 1.00 88.00 87 GLU A O 1
ATOM 667 N N . SER A 1 88 ? 0.907 2.777 -17.230 1.00 91.19 88 SER A N 1
ATOM 668 C CA . SER A 1 88 ? 0.466 3.562 -16.075 1.00 91.19 88 SER A CA 1
ATOM 669 C C . SER A 1 88 ? -0.753 2.939 -15.399 1.00 91.19 88 SER A C 1
ATOM 671 O O . SER A 1 88 ? -1.584 2.294 -16.045 1.00 91.19 88 SER A O 1
ATOM 673 N N . TRP A 1 89 ? -0.855 3.112 -14.080 1.00 91.56 89 TRP A N 1
ATOM 674 C CA . TRP A 1 89 ? -1.996 2.655 -13.292 1.00 91.56 89 TRP A CA 1
ATOM 675 C C . TRP A 1 89 ? -2.132 3.461 -12.003 1.00 91.56 89 TRP A C 1
ATOM 677 O O . TRP A 1 89 ? -1.261 3.429 -11.137 1.00 91.56 89 TRP A O 1
ATOM 687 N N . SER A 1 90 ? -3.248 4.166 -11.850 1.00 95.81 90 SER A N 1
ATOM 688 C CA . SER A 1 90 ? -3.569 4.900 -10.630 1.00 95.81 90 SER A CA 1
ATOM 689 C C . SER A 1 90 ? -5.006 4.648 -10.199 1.00 95.81 90 SER A C 1
ATOM 691 O O . SER A 1 90 ? -5.866 4.272 -11.002 1.00 95.81 90 SER A O 1
ATOM 693 N N . GLY A 1 91 ? -5.267 4.820 -8.909 1.00 95.56 91 GLY A N 1
ATOM 694 C CA . GLY A 1 91 ? -6.598 4.605 -8.371 1.00 95.56 91 GLY A CA 1
ATOM 695 C C . GLY A 1 91 ? -6.710 4.938 -6.895 1.00 95.56 91 GLY A C 1
ATOM 696 O O . GLY A 1 91 ? -5.727 4.949 -6.156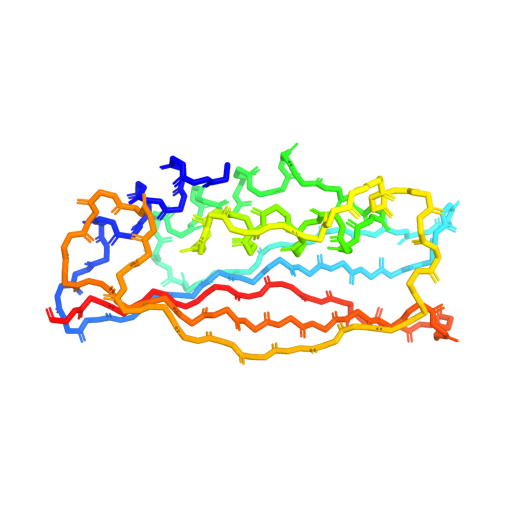 1.00 95.56 91 GLY A O 1
ATOM 697 N N . LYS A 1 92 ? -7.955 5.180 -6.481 1.00 97.00 92 LYS A N 1
ATOM 698 C CA . LYS A 1 92 ? -8.356 5.364 -5.090 1.00 97.00 92 LYS A CA 1
ATOM 699 C C . LYS A 1 92 ? -9.613 4.548 -4.825 1.00 97.00 92 LYS A C 1
ATOM 701 O O . LYS A 1 92 ? -10.584 4.662 -5.570 1.00 97.00 92 LYS A O 1
ATOM 706 N N . ALA A 1 93 ? -9.584 3.716 -3.793 1.00 93.25 93 ALA A N 1
ATOM 707 C CA . ALA A 1 93 ? -10.684 2.832 -3.433 1.00 93.25 93 ALA A CA 1
ATOM 708 C C . ALA A 1 93 ? -10.868 2.788 -1.917 1.00 93.25 93 ALA A C 1
ATOM 710 O O . ALA A 1 93 ? -9.899 2.895 -1.171 1.00 93.25 93 ALA A O 1
ATOM 711 N N . THR A 1 94 ? -12.108 2.582 -1.481 1.00 93.69 94 THR A N 1
ATOM 712 C CA . THR A 1 94 ? -12.469 2.438 -0.069 1.00 93.69 94 THR A CA 1
ATOM 713 C C . THR A 1 94 ? -13.159 1.096 0.146 1.00 93.69 94 THR A C 1
ATOM 715 O O . THR A 1 94 ? -14.071 0.734 -0.598 1.00 93.69 94 THR A O 1
ATOM 718 N N . PHE A 1 95 ? -12.744 0.371 1.182 1.00 90.62 95 PHE A N 1
ATOM 719 C CA . PHE A 1 95 ? -13.239 -0.957 1.531 1.00 90.62 95 PHE A CA 1
ATOM 720 C C . PHE A 1 95 ? -13.878 -0.918 2.927 1.00 90.62 95 PHE A C 1
ATOM 722 O O . PHE A 1 95 ? -13.188 -0.665 3.911 1.00 90.62 95 PHE A O 1
ATOM 729 N N . TYR A 1 96 ? -15.193 -1.166 2.997 1.00 79.88 96 TYR A N 1
ATOM 730 C CA . TYR A 1 96 ? -16.016 -1.130 4.226 1.00 79.88 96 TYR A CA 1
ATOM 731 C C . TYR A 1 96 ? -16.233 -2.509 4.872 1.00 79.88 96 TYR A C 1
ATOM 733 O O . TYR A 1 96 ? -16.784 -2.635 5.960 1.00 79.88 96 TYR A O 1
ATOM 741 N N . SER A 1 97 ? -15.845 -3.566 4.170 1.00 65.94 97 SER A N 1
ATOM 742 C CA . SER A 1 97 ? -15.839 -4.945 4.660 1.00 65.94 97 SER A CA 1
ATOM 743 C C . SER A 1 97 ? -14.670 -5.650 3.990 1.00 65.94 97 SER A C 1
ATOM 745 O O . SER A 1 97 ? -14.878 -6.504 3.122 1.00 65.94 97 SER A O 1
ATOM 747 N N . PRO A 1 98 ? -13.431 -5.198 4.262 1.00 62.69 98 PRO A N 1
ATOM 748 C CA . PRO A 1 98 ? -12.280 -5.835 3.652 1.00 62.69 98 PRO A CA 1
ATOM 749 C C . PRO A 1 98 ? -12.273 -7.310 4.092 1.00 62.69 98 PRO A C 1
ATOM 75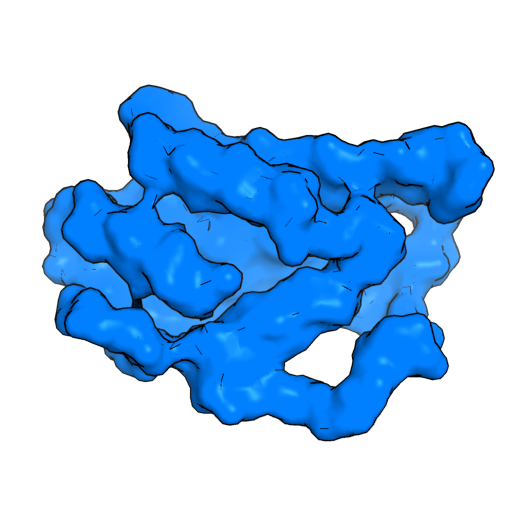1 O O . PRO A 1 98 ? -12.791 -7.627 5.159 1.00 62.69 98 PRO A O 1
ATOM 754 N N . GLN A 1 99 ? -11.689 -8.230 3.316 1.00 68.62 99 GLN A N 1
ATOM 755 C CA . GLN A 1 99 ? -11.592 -9.663 3.697 1.00 68.62 99 GLN A CA 1
ATOM 756 C C . GLN A 1 99 ? -10.761 -9.929 4.976 1.00 68.62 99 GLN A C 1
ATOM 758 O O . GLN A 1 99 ? -10.367 -11.056 5.271 1.00 68.62 99 GLN A O 1
ATOM 763 N N . LEU A 1 100 ? -10.453 -8.877 5.719 1.00 72.50 100 LEU A N 1
ATOM 764 C CA . LEU A 1 100 ? -9.775 -8.891 6.993 1.00 72.50 100 LEU A CA 1
ATOM 765 C C . LEU A 1 100 ? -10.767 -9.317 8.081 1.00 72.50 100 LEU A C 1
ATOM 767 O O . LEU A 1 100 ? -11.973 -9.114 7.968 1.00 72.50 100 LEU A O 1
ATOM 771 N N . ALA A 1 101 ? -10.260 -9.913 9.155 1.00 62.47 101 ALA A N 1
ATOM 772 C CA . ALA A 1 101 ? -11.101 -10.417 10.240 1.00 62.47 101 ALA A CA 1
ATOM 773 C C . ALA A 1 101 ? -11.633 -9.299 11.157 1.00 62.47 101 ALA A C 1
ATOM 775 O O . ALA A 1 101 ? -12.423 -9.560 12.062 1.00 62.47 101 ALA A O 1
ATOM 776 N N . THR A 1 102 ? -11.162 -8.069 10.965 1.00 67.56 102 THR A N 1
ATOM 777 C CA . THR A 1 102 ? -11.467 -6.923 11.821 1.00 67.56 102 THR A CA 1
ATOM 778 C C . THR A 1 102 ? -12.812 -6.310 11.437 1.00 67.56 102 THR A C 1
ATOM 780 O O . THR A 1 102 ? -12.987 -5.857 10.308 1.00 67.56 102 THR A O 1
ATOM 783 N N . ALA A 1 103 ? -13.762 -6.305 12.375 1.00 68.94 103 ALA A N 1
ATOM 784 C CA . ALA A 1 103 ? -15.006 -5.551 12.240 1.00 68.94 103 ALA A CA 1
ATOM 785 C C . ALA A 1 103 ? -14.742 -4.048 12.433 1.00 68.94 103 ALA A C 1
ATOM 787 O O . ALA A 1 103 ? -13.751 -3.672 13.055 1.00 68.94 103 ALA A O 1
ATOM 788 N N . ASP A 1 104 ? -15.627 -3.205 11.902 1.00 83.56 104 ASP A N 1
ATOM 789 C CA . ASP A 1 104 ? -15.619 -1.753 12.133 1.00 83.56 104 ASP A CA 1
ATOM 790 C C . ASP A 1 104 ? -14.328 -1.037 11.695 1.00 83.56 104 ASP A C 1
ATOM 792 O O . ASP A 1 104 ? -13.917 -0.034 12.271 1.00 83.56 104 ASP A O 1
ATOM 796 N N . VAL A 1 105 ? -13.687 -1.524 10.629 1.00 87.81 105 VAL A N 1
ATOM 797 C CA . VAL A 1 105 ? -12.577 -0.825 9.970 1.00 87.81 105 VAL A CA 1
ATOM 798 C C . VAL A 1 105 ? -12.904 -0.512 8.519 1.00 87.81 105 VAL A C 1
ATOM 800 O O . VAL A 1 105 ? -13.379 -1.356 7.757 1.00 87.81 105 VAL A O 1
ATOM 803 N N . GLN A 1 106 ? -12.588 0.714 8.123 1.00 92.19 106 GLN A N 1
ATOM 804 C CA . GLN A 1 106 ? -12.541 1.141 6.735 1.00 92.19 106 GLN A CA 1
ATOM 805 C C . GLN A 1 106 ? -11.080 1.199 6.287 1.00 92.19 106 GLN A C 1
ATOM 807 O O . GLN A 1 106 ? -10.227 1.734 6.997 1.00 92.19 106 GLN A O 1
ATOM 812 N N . ILE A 1 107 ? -10.792 0.690 5.089 1.00 94.56 107 ILE A N 1
ATOM 813 C CA . ILE A 1 107 ? -9.468 0.828 4.473 1.00 94.56 107 ILE A CA 1
ATOM 814 C C . ILE A 1 107 ? -9.589 1.637 3.195 1.00 94.56 107 ILE A C 1
ATOM 816 O O . ILE A 1 107 ? -10.307 1.243 2.279 1.00 94.56 107 ILE A O 1
ATOM 820 N N . ASP A 1 108 ? -8.847 2.735 3.122 1.00 95.81 108 ASP A N 1
ATOM 821 C CA . ASP A 1 108 ? -8.621 3.463 1.883 1.00 95.81 108 ASP A CA 1
ATOM 822 C C . ASP A 1 108 ? -7.307 2.974 1.255 1.00 95.81 108 ASP A C 1
ATOM 824 O O . ASP A 1 108 ? -6.264 2.942 1.910 1.00 95.81 108 ASP A O 1
ATOM 828 N N . LEU A 1 109 ? -7.364 2.587 -0.016 1.00 96.19 109 LEU A N 1
ATOM 829 C CA . LEU A 1 109 ? -6.209 2.253 -0.841 1.00 96.19 109 LEU A CA 1
ATOM 830 C C . LEU A 1 109 ? -6.033 3.346 -1.891 1.00 96.19 109 LEU A C 1
ATOM 832 O O . LEU A 1 109 ? -6.957 3.611 -2.659 1.00 96.19 109 LEU A O 1
ATOM 836 N N . GLU A 1 110 ? -4.849 3.937 -1.964 1.00 98.12 110 GLU A N 1
ATOM 837 C CA . GLU A 1 110 ? -4.482 4.901 -3.001 1.00 98.12 110 GLU A CA 1
ATOM 838 C C . GLU A 1 110 ? -3.158 4.480 -3.630 1.00 98.12 110 GLU A C 1
ATOM 840 O O . GLU A 1 110 ? -2.228 4.098 -2.925 1.00 98.12 110 GLU A O 1
ATOM 845 N N . TYR A 1 111 ? -3.065 4.498 -4.954 1.00 97.12 111 TYR A N 1
ATOM 846 C CA . TYR A 1 111 ? -1.847 4.095 -5.648 1.00 97.12 111 TYR A CA 1
ATOM 847 C C . TYR A 1 111 ? -1.656 4.866 -6.945 1.00 97.12 111 TYR A C 1
ATOM 849 O O . TYR A 1 111 ? -2.617 5.315 -7.576 1.00 97.12 111 TYR A O 1
ATOM 857 N N . SER A 1 112 ? -0.397 4.981 -7.350 1.00 96.31 112 SER A N 1
ATOM 858 C CA . SER A 1 112 ? 0.004 5.545 -8.631 1.00 96.31 112 SER A CA 1
ATOM 859 C C . SER A 1 112 ? 1.269 4.857 -9.116 1.00 96.31 112 SER A C 1
ATOM 861 O O . SER A 1 112 ? 2.235 4.749 -8.366 1.00 96.31 112 SER A O 1
ATOM 863 N N . LEU A 1 113 ? 1.240 4.424 -10.369 1.00 91.81 113 LEU A N 1
ATOM 864 C CA . LEU A 1 113 ? 2.337 3.854 -11.136 1.00 91.81 113 LEU A CA 1
ATOM 865 C C . LEU A 1 113 ? 2.397 4.565 -12.487 1.00 91.81 113 LEU A C 1
ATOM 867 O O . LEU A 1 113 ? 1.365 4.678 -13.156 1.00 91.81 113 LEU A O 1
ATOM 871 N N . ASP A 1 114 ? 3.584 5.000 -12.900 1.00 91.06 114 ASP A N 1
ATOM 872 C CA . ASP A 1 114 ? 3.816 5.579 -14.226 1.00 91.06 114 ASP A CA 1
ATOM 873 C C . ASP A 1 114 ? 5.191 5.178 -14.786 1.00 91.06 114 ASP A C 1
ATOM 875 O O . ASP A 1 114 ? 6.185 5.888 -14.643 1.00 91.06 114 ASP A O 1
ATOM 879 N N . ASN A 1 115 ? 5.225 4.033 -15.472 1.00 85.38 115 ASN A N 1
ATOM 880 C CA . ASN A 1 115 ? 6.414 3.498 -16.135 1.00 85.38 115 ASN A CA 1
ATOM 881 C C . ASN A 1 115 ? 6.756 4.240 -17.444 1.00 85.38 115 ASN A C 1
ATOM 883 O O . ASN A 1 115 ? 7.790 3.947 -18.043 1.00 85.38 115 ASN A O 1
ATOM 887 N N . SER A 1 116 ? 5.917 5.178 -17.914 1.00 83.69 116 SER A N 1
ATOM 888 C CA . SER A 1 116 ? 6.225 5.994 -19.103 1.00 83.69 116 SER A CA 1
ATOM 889 C C . SER A 1 116 ? 7.265 7.083 -18.819 1.00 83.69 116 SER A C 1
ATOM 891 O O . SER A 1 116 ? 7.864 7.642 -19.741 1.00 83.69 116 SER A O 1
ATOM 893 N N . LYS A 1 117 ? 7.490 7.400 -17.539 1.00 78.69 117 LYS A N 1
ATOM 894 C CA . LYS A 1 117 ? 8.430 8.432 -17.105 1.00 78.69 117 LYS A CA 1
ATOM 895 C C . LYS A 1 117 ? 9.784 7.832 -16.746 1.00 78.69 117 LYS A C 1
ATOM 897 O O . LYS A 1 117 ? 9.877 6.867 -16.000 1.00 78.69 117 LYS A O 1
ATOM 902 N N . GLU A 1 118 ? 10.853 8.488 -17.197 1.00 68.75 118 GLU A N 1
ATOM 903 C CA . GLU A 1 118 ? 12.229 8.143 -16.803 1.00 68.75 118 GLU A CA 1
ATOM 904 C C . GLU A 1 118 ? 12.522 8.468 -15.327 1.00 68.75 118 GLU A C 1
ATOM 906 O O . GLU A 1 118 ? 13.459 7.930 -14.737 1.00 68.75 118 GLU A O 1
ATOM 911 N N . SER A 1 119 ? 11.735 9.365 -14.723 1.00 67.19 119 SER A N 1
ATOM 912 C CA . SER A 1 119 ? 11.846 9.733 -13.313 1.00 67.19 119 SER A CA 1
ATOM 913 C C . SER A 1 119 ? 10.487 10.073 -12.704 1.00 67.19 119 SER A C 1
ATOM 915 O O . SER A 1 119 ? 9.639 10.719 -13.322 1.00 67.19 119 SER A O 1
ATOM 917 N N . GLY A 1 120 ? 10.289 9.620 -11.472 1.00 78.75 120 GLY A N 1
ATOM 918 C CA . GLY A 1 120 ? 9.053 9.760 -10.718 1.00 78.75 120 GLY A CA 1
ATOM 919 C C . GLY A 1 120 ? 9.049 8.789 -9.546 1.00 78.75 120 GLY A C 1
ATOM 920 O O . GLY A 1 120 ? 9.833 7.838 -9.517 1.00 78.75 120 GLY A O 1
ATOM 921 N N . GLU A 1 121 ? 8.191 9.057 -8.570 1.00 91.62 121 GLU A N 1
ATOM 922 C CA . GLU A 1 121 ? 7.914 8.112 -7.496 1.00 91.62 121 GLU A CA 1
ATOM 923 C C . GLU A 1 121 ? 6.561 7.454 -7.743 1.00 91.62 121 GLU A C 1
ATOM 925 O O . GLU A 1 121 ? 5.541 8.138 -7.872 1.00 91.62 121 GLU A O 1
ATOM 930 N N . ASP A 1 122 ? 6.559 6.125 -7.776 1.00 94.75 122 ASP A N 1
ATOM 931 C CA . ASP A 1 122 ? 5.331 5.346 -7.692 1.00 94.75 122 ASP A CA 1
ATOM 932 C C . ASP A 1 122 ? 5.021 5.096 -6.220 1.00 94.75 122 ASP A C 1
ATOM 934 O O . ASP A 1 122 ? 5.924 4.946 -5.387 1.00 94.75 122 ASP A O 1
ATOM 938 N N . PHE A 1 123 ? 3.741 4.971 -5.887 1.00 97.38 123 PHE A N 1
ATOM 939 C CA . PHE A 1 123 ? 3.350 4.681 -4.518 1.00 97.38 123 PHE A CA 1
ATOM 940 C C . PHE A 1 123 ? 2.157 3.742 -4.411 1.00 97.38 123 PHE A C 1
ATOM 942 O O . PHE A 1 123 ? 1.309 3.639 -5.298 1.00 97.38 123 PHE A O 1
ATOM 949 N N . LEU A 1 124 ? 2.094 3.095 -3.252 1.00 98.06 124 LEU A N 1
ATOM 950 C CA . LEU A 1 124 ? 0.984 2.300 -2.759 1.00 98.06 124 LEU A CA 1
ATOM 951 C C . LEU A 1 124 ? 0.746 2.701 -1.303 1.00 98.06 124 LEU A C 1
ATOM 953 O O . LEU A 1 124 ? 1.589 2.463 -0.440 1.00 98.06 124 LEU A O 1
ATOM 957 N N . GLN A 1 125 ? -0.401 3.307 -1.033 1.00 98.44 125 GLN A N 1
ATOM 958 C CA . GLN A 1 125 ? -0.775 3.832 0.269 1.00 98.44 125 GLN A CA 1
ATOM 959 C C . GLN A 1 125 ? -2.008 3.118 0.806 1.00 98.44 125 GLN A C 1
ATOM 961 O O . GLN A 1 125 ? -3.014 2.974 0.111 1.00 98.44 125 GLN A O 1
ATOM 966 N N . PHE A 1 126 ? -1.932 2.735 2.073 1.00 97.06 126 PHE A N 1
ATOM 967 C CA . PHE A 1 126 ? -3.044 2.243 2.865 1.00 97.06 126 PHE A CA 1
ATOM 968 C C . PHE A 1 126 ? -3.348 3.257 3.958 1.00 97.06 126 PHE A C 1
ATOM 970 O O . PHE A 1 126 ? -2.441 3.684 4.673 1.00 97.06 126 PHE A O 1
ATOM 977 N N . THR A 1 127 ? -4.619 3.583 4.137 1.00 96.69 127 THR A N 1
ATOM 978 C CA . THR A 1 127 ? -5.099 4.315 5.307 1.00 96.69 127 THR A CA 1
ATOM 979 C C . THR A 1 127 ? -6.176 3.484 5.982 1.00 96.69 127 THR A C 1
ATOM 981 O O . THR A 1 127 ? -7.242 3.260 5.413 1.00 96.69 127 THR A O 1
ATOM 984 N N . VAL A 1 128 ? -5.895 3.024 7.198 1.00 94.38 128 VAL A N 1
ATOM 985 C CA . VAL A 1 128 ? -6.879 2.361 8.057 1.00 94.38 128 VAL A CA 1
ATOM 986 C C . VAL A 1 128 ? -7.612 3.430 8.856 1.00 94.38 128 VAL A C 1
ATOM 988 O O . VAL A 1 128 ? -6.981 4.331 9.408 1.00 94.38 128 VAL A O 1
ATOM 991 N N . ARG A 1 129 ? -8.936 3.314 8.947 1.00 92.94 129 ARG A N 1
ATOM 992 C CA . ARG A 1 129 ? -9.793 4.097 9.842 1.00 92.94 129 ARG A CA 1
ATOM 993 C C . ARG A 1 129 ? -10.602 3.127 10.693 1.00 92.94 129 ARG A C 1
ATOM 995 O O . ARG A 1 129 ? -11.388 2.361 10.138 1.00 92.94 129 ARG A O 1
ATOM 1002 N N . ALA A 1 130 ? -10.400 3.156 12.004 1.00 89.00 130 ALA A N 1
ATOM 1003 C CA . ALA A 1 130 ? -11.234 2.401 12.934 1.00 89.00 130 ALA A CA 1
ATOM 1004 C C . ALA A 1 130 ? -12.474 3.240 13.273 1.00 89.00 130 ALA A C 1
ATOM 1006 O O . ALA A 1 130 ? -12.340 4.403 13.669 1.00 89.00 130 ALA A O 1
ATOM 1007 N N . LEU A 1 131 ? -13.656 2.673 13.036 1.00 83.88 131 LEU A N 1
ATOM 1008 C CA . LEU A 1 131 ? -14.959 3.330 13.172 1.00 83.88 131 LEU A CA 1
ATOM 1009 C C . LEU A 1 131 ? -15.463 3.332 14.621 1.00 83.88 131 LEU A C 1
ATOM 1011 O O . LEU A 1 131 ? -15.037 2.465 15.417 1.00 83.88 131 LEU A O 1
#

Radius of gyration: 14.53 Å; chains: 1; bounding box: 36×23×38 Å

Secondary structure (DSSP, 8-state):
-HHHHHHHHTTSPTT-EEEEEEEEES-TTTT-EEEEEE-TT-HHHHHHHHHHHHHS-SS-HHHHHHHHHHHHHS---SS-GGGS--SEEEEEEEESS-SSS-SSEEEEEEEEEETTSSS--EEEEEEEEE-

pLDDT: mean 87.96, std 10.01, range [59.03, 98.44]

Foldseek 3Di:
DQVLVLQLLQVADAQDKKKKKWKWWAAPPPDIDIAMDIDPPSVSSVVSRVVCRVPDDSHQVVVVVQVVCCQFPVDGDPDDSVPDPDQKDWDWDKGQCGVHPDHQKIKIWTWIDHNVDNTDMTMIMIMIHRD